Protein AF-A0A0N4TBX5-F1 (afdb_monomer)

Secondary structure (DSSP, 8-state):
------TT--HIIIIIHHHHHHHHHH-S-HHHHHHHHHHHHTS-GGG--SHHHHHHHHHHHHHHHHHHHTTSTTS-TTS---PSSPTTT-GGGB-TTS-B-HHHHHHHHHHHHH--S-------

Organism: Brugia pahangi (NCBI:txid6280)

Foldseek 3Di:
DPDDDPPQAFLLVPPVVVVLVCLCPPNPPNVVNVVSVVLVVVDDSVPRGDPLSNLVSVLVSLQVVLVVCAPPPPADPVDGRDRPPDCVLPVPQADPVRDGDSVSVSVSSCVPVVCPPDPPPPPD

InterPro domains:
  IPR017905 ERV/ALR sulfhydryl oxidase domain [PF04777] (12-84)
  IPR017905 ERV/ALR sulfhydryl oxidase domain [PS51324] (1-84)
  IPR036774 ERV/ALR sulfhydryl oxidase domain superfamily [G3DSA:1.20.120.310] (3-120)
  IPR036774 ERV/ALR sulfhydryl oxidase domain superfamily [SSF69000] (6-85)
  IPR039798 Sulfhydryl oxidase [PTHR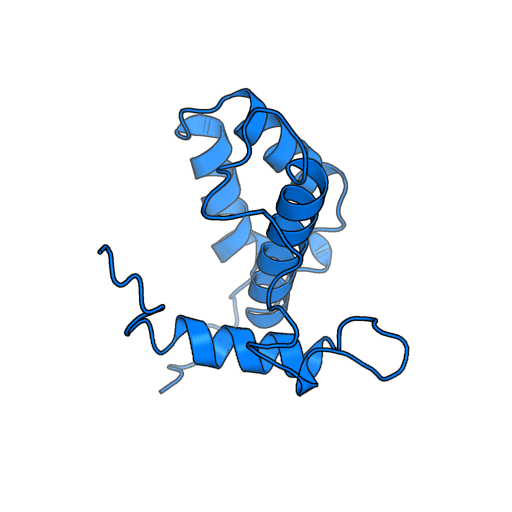22897] (14-115)

pLDDT: mean 87.5, std 15.14, range [34.09, 98.12]

Structure (mmCIF, N/CA/C/O backbone):
data_AF-A0A0N4TBX5-F1
#
_entry.id   AF-A0A0N4TBX5-F1
#
loop_
_atom_site.group_PDB
_atom_site.id
_atom_site.type_symbol
_atom_site.label_atom_id
_atom_site.label_alt_id
_atom_site.label_comp_id
_atom_site.label_asym_id
_atom_site.label_entity_id
_atom_site.label_seq_id
_atom_site.pdbx_PDB_ins_code
_atom_site.Cartn_x
_atom_site.Cartn_y
_atom_site.Cartn_z
_atom_site.occupancy
_atom_site.B_iso_or_equiv
_atom_site.auth_seq_id
_atom_site.auth_comp_id
_atom_site.auth_asym_id
_atom_site.auth_atom_id
_atom_site.pdbx_PDB_model_num
ATOM 1 N N . MET A 1 1 ? 6.767 -10.969 17.748 1.00 34.09 1 MET A N 1
ATOM 2 C CA . MET A 1 1 ? 8.191 -10.594 17.881 1.00 34.09 1 MET A CA 1
ATOM 3 C C . MET A 1 1 ? 8.546 -9.626 16.763 1.00 34.09 1 MET A C 1
ATOM 5 O O . MET A 1 1 ? 8.811 -10.074 15.656 1.00 34.09 1 MET A O 1
ATOM 9 N N . LEU A 1 2 ? 8.524 -8.320 17.019 1.00 46.38 2 LEU A N 1
ATOM 10 C CA . LEU A 1 2 ? 9.160 -7.361 16.118 1.00 46.38 2 LEU A CA 1
ATOM 11 C C . LEU A 1 2 ? 10.630 -7.303 16.533 1.00 46.38 2 LEU A C 1
ATOM 13 O O . LEU A 1 2 ? 10.957 -6.797 17.605 1.00 46.38 2 LEU A O 1
ATOM 17 N N . LYS A 1 3 ? 11.505 -7.927 15.738 1.00 51.91 3 LYS A N 1
ATOM 18 C CA . LYS A 1 3 ? 12.951 -7.712 15.868 1.00 51.91 3 LYS A CA 1
ATOM 19 C C . LYS A 1 3 ? 13.220 -6.215 15.680 1.00 51.91 3 LYS A C 1
ATOM 21 O O . LYS A 1 3 ? 12.480 -5.561 14.951 1.00 51.91 3 LYS A O 1
ATOM 26 N N . SER A 1 4 ? 14.239 -5.703 16.370 1.00 57.97 4 SER A N 1
ATOM 27 C CA . SER A 1 4 ? 14.670 -4.298 16.360 1.00 57.97 4 SER A CA 1
ATOM 28 C C . SER A 1 4 ? 14.446 -3.633 14.999 1.00 57.97 4 SER A C 1
ATOM 30 O O . SER A 1 4 ? 15.043 -4.057 14.007 1.00 57.97 4 SER A O 1
ATOM 32 N N . VAL A 1 5 ? 13.582 -2.616 14.957 1.00 66.81 5 VAL A N 1
ATOM 33 C CA . VAL A 1 5 ? 13.372 -1.798 13.758 1.00 66.81 5 VAL A CA 1
ATOM 34 C C . VAL A 1 5 ? 14.732 -1.230 13.362 1.00 66.81 5 VAL A C 1
ATOM 36 O O . VAL A 1 5 ? 15.389 -0.588 14.181 1.00 66.81 5 VAL A O 1
ATOM 39 N N . ASN A 1 6 ? 15.186 -1.530 12.144 1.00 78.62 6 ASN A N 1
ATOM 40 C CA . ASN A 1 6 ? 16.400 -0.933 11.602 1.00 78.62 6 ASN A CA 1
ATOM 41 C C . ASN A 1 6 ? 16.216 0.596 11.640 1.00 78.62 6 ASN A C 1
ATOM 43 O O . ASN A 1 6 ? 15.295 1.086 10.985 1.00 78.62 6 ASN A O 1
ATOM 47 N N . PRO A 1 7 ? 17.043 1.352 12.386 1.00 79.75 7 PRO A N 1
ATOM 48 C CA . PRO A 1 7 ? 16.861 2.796 12.537 1.00 79.75 7 PRO A CA 1
ATOM 49 C C . PRO A 1 7 ? 17.036 3.559 11.219 1.00 79.75 7 PRO A C 1
ATOM 51 O O . PRO A 1 7 ? 16.601 4.700 11.117 1.00 79.75 7 PRO A O 1
ATOM 54 N N . ASN A 1 8 ? 17.639 2.924 10.211 1.00 87.75 8 ASN A N 1
ATOM 55 C CA . ASN A 1 8 ? 17.832 3.487 8.879 1.00 87.75 8 ASN A CA 1
ATOM 56 C C . ASN A 1 8 ? 16.751 3.054 7.879 1.00 87.75 8 ASN A C 1
ATOM 58 O O . ASN A 1 8 ? 16.881 3.364 6.700 1.00 87.75 8 ASN A O 1
ATOM 62 N N . PHE A 1 9 ? 15.726 2.314 8.316 1.00 92.56 9 PHE A N 1
ATOM 63 C CA . PHE A 1 9 ? 14.652 1.888 7.426 1.00 92.56 9 PHE A CA 1
ATOM 64 C C . PHE A 1 9 ? 13.867 3.094 6.903 1.00 92.56 9 PHE A C 1
ATOM 66 O O . PHE A 1 9 ? 13.425 3.945 7.677 1.00 92.56 9 PHE A O 1
ATOM 73 N N . ASN A 1 10 ? 13.640 3.117 5.596 1.00 95.56 10 ASN A N 1
ATOM 74 C CA . ASN A 1 10 ? 12.792 4.082 4.922 1.00 95.56 10 ASN A CA 1
ATOM 75 C C . ASN A 1 10 ? 11.818 3.338 4.004 1.00 95.56 10 ASN A C 1
ATOM 77 O O . ASN A 1 10 ? 12.232 2.741 3.017 1.00 95.56 10 ASN A O 1
ATOM 81 N N . ALA A 1 11 ? 10.520 3.385 4.299 1.00 96.25 11 ALA A N 1
ATOM 82 C CA . ALA A 1 11 ? 9.520 2.629 3.551 1.00 96.25 11 ALA A CA 1
ATOM 83 C C . ALA A 1 11 ? 9.482 2.969 2.057 1.00 96.25 11 ALA A C 1
ATOM 85 O O . ALA A 1 11 ? 9.252 2.076 1.247 1.00 96.25 11 ALA A O 1
ATOM 86 N N . ASN A 1 12 ? 9.728 4.217 1.663 1.00 96.56 12 ASN A N 1
ATOM 87 C CA . ASN A 1 12 ? 9.797 4.559 0.250 1.00 96.56 12 ASN A CA 1
ATOM 88 C C . ASN A 1 12 ? 10.935 3.796 -0.451 1.00 96.56 12 ASN A C 1
ATOM 90 O O . ASN A 1 12 ? 10.697 3.136 -1.456 1.00 96.56 12 ASN A O 1
ATOM 94 N N . ASN A 1 13 ? 12.143 3.817 0.114 1.00 95.94 13 ASN A N 1
ATOM 95 C CA . ASN A 1 13 ? 13.329 3.231 -0.522 1.00 95.94 13 ASN A CA 1
ATOM 96 C C . ASN A 1 13 ? 13.450 1.713 -0.324 1.00 95.94 13 ASN A C 1
ATOM 98 O O . ASN A 1 13 ? 13.892 1.009 -1.224 1.00 95.94 13 ASN A O 1
ATOM 102 N N . ASP A 1 14 ? 13.081 1.213 0.853 1.00 95.88 14 ASP A N 1
ATOM 103 C CA . ASP A 1 14 ? 13.334 -0.171 1.268 1.00 95.88 14 ASP A CA 1
ATOM 104 C C . ASP A 1 14 ? 12.123 -1.088 1.050 1.00 95.88 14 ASP A C 1
ATOM 106 O O . ASP A 1 14 ? 12.251 -2.310 1.134 1.00 95.88 14 ASP A O 1
ATOM 110 N N . LEU A 1 15 ? 10.942 -0.518 0.785 1.00 95.00 15 LEU A N 1
ATOM 111 C CA . LEU A 1 15 ? 9.713 -1.267 0.526 1.00 95.00 15 LEU A CA 1
ATOM 112 C C . LEU A 1 15 ? 9.083 -0.870 -0.812 1.00 95.00 15 LEU A C 1
ATOM 114 O O . LEU A 1 15 ? 8.997 -1.708 -1.704 1.00 95.00 15 LEU A O 1
ATOM 118 N N . ILE A 1 16 ? 8.643 0.379 -0.974 1.00 96.88 16 ILE A N 1
ATOM 119 C CA . ILE A 1 16 ? 7.838 0.774 -2.138 1.00 96.88 16 ILE A CA 1
ATOM 120 C C . ILE A 1 16 ? 8.647 0.738 -3.435 1.00 96.88 16 ILE A C 1
ATOM 122 O O . ILE A 1 16 ? 8.183 0.154 -4.412 1.00 96.88 16 ILE A O 1
ATOM 126 N N . GLU A 1 17 ? 9.849 1.311 -3.453 1.00 96.94 17 GLU A N 1
ATOM 127 C CA . GLU A 1 17 ? 10.674 1.390 -4.659 1.00 96.94 17 GLU A CA 1
ATOM 128 C C . GLU A 1 17 ? 11.087 0.005 -5.202 1.00 96.94 17 GLU A C 1
ATOM 130 O O . GLU A 1 17 ? 10.947 -0.222 -6.404 1.00 96.94 17 GLU A O 1
ATOM 135 N N . PRO A 1 18 ? 11.480 -0.984 -4.374 1.00 97.69 18 PRO A N 1
ATOM 136 C CA . PRO A 1 18 ? 11.682 -2.355 -4.838 1.00 97.69 18 PRO A CA 1
ATOM 137 C C . PRO A 1 18 ? 10.444 -2.966 -5.510 1.00 97.69 18 PRO A C 1
ATOM 139 O O . PRO A 1 18 ? 10.563 -3.577 -6.575 1.00 97.69 18 PRO A O 1
ATOM 142 N N . PHE A 1 19 ? 9.250 -2.782 -4.931 1.00 96.69 19 PHE A N 1
ATOM 143 C CA . PHE A 1 19 ? 7.999 -3.241 -5.549 1.00 96.69 19 PHE A CA 1
ATOM 144 C C . PHE A 1 19 ? 7.702 -2.495 -6.850 1.00 96.69 19 PHE A C 1
ATOM 146 O O . PHE A 1 19 ? 7.305 -3.118 -7.832 1.00 96.69 19 PHE A O 1
ATOM 153 N N . HIS A 1 20 ? 7.929 -1.184 -6.881 1.00 97.25 20 HIS A N 1
ATOM 154 C CA . HIS A 1 20 ? 7.772 -0.360 -8.071 1.00 97.25 20 HIS A CA 1
ATOM 155 C C . HIS A 1 20 ? 8.669 -0.844 -9.214 1.00 97.25 20 HIS A C 1
ATOM 157 O O . HIS A 1 20 ? 8.157 -1.112 -10.299 1.00 97.25 20 HIS A O 1
ATOM 163 N N . GLN A 1 21 ? 9.966 -1.043 -8.969 1.00 98.00 21 GLN A N 1
ATOM 164 C CA . GLN A 1 21 ? 10.910 -1.529 -9.978 1.00 98.00 21 GLN A CA 1
ATOM 165 C C . GLN A 1 21 ? 10.575 -2.947 -10.443 1.00 98.00 21 GLN A C 1
ATOM 167 O O . GLN A 1 21 ? 10.638 -3.242 -11.638 1.00 98.00 21 GLN A O 1
ATOM 172 N N . PHE A 1 22 ? 10.155 -3.821 -9.521 1.00 98.12 22 PHE A N 1
ATOM 173 C CA . PHE A 1 22 ? 9.692 -5.154 -9.889 1.00 98.12 22 PHE A CA 1
ATOM 174 C C . PHE A 1 22 ? 8.473 -5.090 -10.819 1.00 98.12 22 PHE A C 1
ATOM 176 O O . PHE A 1 22 ? 8.458 -5.725 -11.873 1.00 98.12 22 PHE A O 1
ATOM 183 N N . ILE A 1 23 ? 7.465 -4.293 -10.452 1.00 97.38 23 ILE A N 1
ATOM 184 C CA . ILE A 1 23 ? 6.239 -4.132 -11.237 1.00 97.38 23 ILE A CA 1
ATOM 185 C C . ILE A 1 23 ? 6.549 -3.517 -12.605 1.00 97.38 23 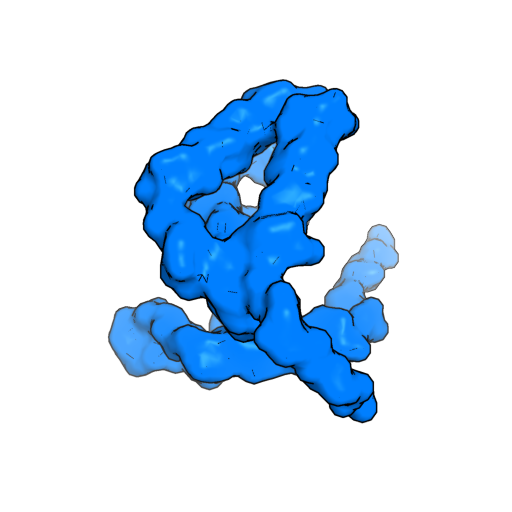ILE A C 1
ATOM 187 O O . ILE A 1 23 ? 6.057 -4.000 -13.619 1.00 97.38 23 ILE A O 1
ATOM 191 N N . TRP A 1 24 ? 7.390 -2.489 -12.645 1.00 97.06 24 TRP A N 1
ATOM 192 C CA . TRP A 1 24 ? 7.734 -1.773 -13.867 1.00 97.06 24 TRP A CA 1
ATOM 193 C C . TRP A 1 24 ? 8.479 -2.645 -14.885 1.00 97.06 24 TRP A C 1
ATOM 195 O O . TRP A 1 24 ? 8.197 -2.577 -16.080 1.00 97.06 24 TRP A O 1
ATOM 205 N N . HIS A 1 25 ? 9.410 -3.481 -14.420 1.00 96.88 25 HIS A N 1
ATOM 206 C CA . HIS A 1 25 ? 10.296 -4.235 -15.307 1.00 96.88 25 HIS A CA 1
ATOM 207 C C . HIS A 1 25 ? 9.874 -5.685 -15.558 1.00 96.88 25 HIS A C 1
ATOM 209 O O . HIS A 1 25 ? 10.241 -6.239 -16.594 1.00 96.88 25 HIS A O 1
ATOM 215 N N . PHE A 1 26 ? 9.132 -6.313 -14.640 1.00 97.38 26 PHE A N 1
ATOM 216 C CA . PHE A 1 26 ? 8.882 -7.759 -14.684 1.00 97.38 26 PHE A CA 1
ATOM 217 C C . PHE A 1 26 ? 7.402 -8.151 -14.656 1.00 97.38 26 PHE A C 1
ATOM 219 O O . PHE A 1 26 ? 7.080 -9.304 -14.948 1.00 97.38 26 PHE A O 1
ATOM 226 N N . PHE A 1 27 ? 6.481 -7.243 -14.321 1.00 95.31 27 PHE A N 1
ATOM 227 C CA . PHE A 1 27 ? 5.062 -7.588 -14.278 1.00 95.31 27 PHE A CA 1
ATOM 228 C C . PHE A 1 27 ? 4.461 -7.654 -15.686 1.00 95.31 27 PHE A C 1
ATOM 230 O O . PHE A 1 27 ? 4.539 -6.705 -16.461 1.00 95.31 27 PHE A O 1
ATOM 237 N N . GLY A 1 28 ? 3.824 -8.782 -16.018 1.00 94.81 28 GLY A N 1
ATOM 238 C CA . GLY A 1 28 ? 3.367 -9.065 -17.385 1.00 94.81 28 GLY A CA 1
ATOM 239 C C . GLY A 1 28 ? 2.256 -8.147 -17.913 1.00 94.81 28 GLY A C 1
ATOM 240 O O . GLY A 1 28 ? 2.072 -8.055 -19.123 1.00 94.81 28 GLY A O 1
ATOM 241 N N . CYS A 1 29 ? 1.519 -7.455 -17.038 1.00 94.88 29 CYS A N 1
ATOM 242 C CA . CYS A 1 29 ? 0.517 -6.473 -17.449 1.00 94.88 29 CYS A CA 1
ATOM 243 C C . CYS A 1 29 ? 1.150 -5.079 -17.579 1.00 94.88 29 CYS A C 1
ATOM 245 O O . CYS A 1 29 ? 1.228 -4.336 -16.598 1.00 94.88 29 CYS A O 1
ATOM 247 N N . THR A 1 30 ? 1.555 -4.705 -18.795 1.00 94.94 30 THR A N 1
ATOM 248 C CA . THR A 1 30 ? 2.190 -3.403 -19.070 1.00 94.94 30 THR A CA 1
ATOM 249 C C . THR A 1 30 ? 1.298 -2.220 -18.688 1.00 9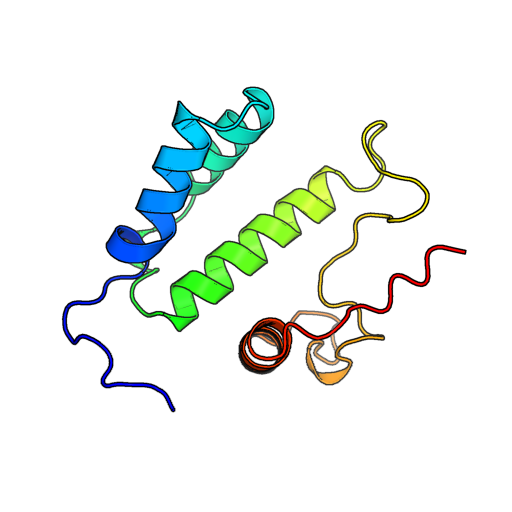4.94 30 THR A C 1
ATOM 251 O O . THR A 1 30 ? 1.771 -1.295 -18.038 1.00 94.94 30 THR A O 1
ATOM 254 N N . GLU A 1 31 ? 0.000 -2.264 -19.006 1.00 93.19 31 GLU A N 1
ATOM 255 C CA . GLU A 1 31 ? -0.950 -1.203 -18.628 1.00 93.19 31 GLU A CA 1
ATOM 256 C C . GLU A 1 31 ? -1.041 -1.038 -17.101 1.00 93.19 31 GLU A C 1
ATOM 258 O O . GLU A 1 31 ? -1.004 0.076 -16.578 1.00 93.19 31 GLU A O 1
ATOM 263 N N . CYS A 1 32 ? -1.101 -2.152 -16.367 1.00 93.19 32 CYS A N 1
ATOM 264 C CA . CYS A 1 32 ? -1.131 -2.146 -14.908 1.00 93.19 32 CYS A CA 1
ATOM 265 C C . CYS A 1 32 ? 0.149 -1.526 -14.330 1.00 93.19 32 CYS A C 1
ATOM 267 O O . CYS A 1 32 ? 0.081 -0.730 -13.392 1.00 93.19 32 CYS A O 1
ATOM 269 N N . ALA A 1 33 ? 1.307 -1.868 -14.904 1.00 96.31 33 ALA A N 1
ATOM 270 C CA . ALA A 1 33 ? 2.594 -1.315 -14.502 1.00 96.31 33 ALA A CA 1
ATOM 271 C C . ALA A 1 33 ? 2.673 0.199 -14.762 1.00 96.31 33 ALA A C 1
ATOM 273 O O . ALA A 1 33 ? 3.119 0.942 -13.887 1.00 96.31 33 ALA A O 1
ATOM 274 N N . THR A 1 34 ? 2.166 0.677 -15.905 1.00 96.00 34 THR A N 1
ATOM 275 C CA . THR A 1 34 ? 2.059 2.114 -16.205 1.00 96.00 34 THR A CA 1
ATOM 276 C C . THR A 1 34 ? 1.188 2.843 -15.190 1.00 96.00 34 THR A C 1
ATOM 278 O O . THR A 1 34 ? 1.624 3.843 -14.621 1.00 96.00 34 THR A O 1
ATOM 281 N N . HIS A 1 35 ? -0.006 2.329 -14.887 1.00 93.81 35 HIS A N 1
ATOM 282 C CA . HIS A 1 35 ? -0.875 2.951 -13.887 1.00 93.81 35 HIS A CA 1
ATOM 283 C C . HIS A 1 35 ? -0.248 2.972 -12.485 1.00 93.81 35 HIS A C 1
ATOM 285 O O . HIS A 1 35 ? -0.396 3.960 -11.762 1.00 93.81 35 HIS A O 1
ATOM 291 N N . PHE A 1 36 ? 0.474 1.916 -12.095 1.00 94.88 36 PHE A N 1
ATOM 292 C CA . PHE A 1 36 ? 1.187 1.886 -10.817 1.00 94.88 36 PHE A CA 1
ATOM 293 C C . PHE A 1 36 ? 2.305 2.938 -10.768 1.00 94.88 36 PHE A C 1
ATOM 295 O O . PHE A 1 36 ? 2.388 3.698 -9.801 1.00 94.88 36 PHE A O 1
ATOM 302 N N . HIS A 1 37 ? 3.107 3.041 -11.832 1.00 96.12 37 HIS A N 1
ATOM 303 C CA . HIS A 1 37 ? 4.154 4.055 -11.972 1.00 96.12 37 HIS A CA 1
ATOM 304 C C . HIS A 1 37 ? 3.589 5.481 -11.883 1.00 96.12 37 HIS A C 1
ATOM 306 O O . HIS A 1 37 ? 4.082 6.305 -11.114 1.00 96.12 37 HIS A O 1
ATOM 312 N N . GLU A 1 38 ? 2.492 5.775 -12.584 1.00 94.69 38 GLU A N 1
ATOM 313 C CA . GLU A 1 38 ? 1.812 7.070 -12.459 1.00 94.69 38 GLU A CA 1
ATOM 314 C C . GLU A 1 38 ? 1.333 7.350 -11.027 1.00 94.69 38 GLU A C 1
ATOM 316 O O . GLU A 1 38 ? 1.363 8.494 -10.569 1.00 94.69 38 GLU A O 1
ATOM 321 N N . GLY A 1 39 ? 0.890 6.313 -10.311 1.00 91.88 39 GLY A N 1
ATOM 322 C CA . GLY A 1 39 ? 0.508 6.400 -8.903 1.00 91.88 39 GLY A CA 1
ATOM 323 C C . GLY A 1 39 ? 1.661 6.844 -8.001 1.00 91.88 39 GLY A C 1
ATOM 324 O O . GLY A 1 39 ? 1.445 7.678 -7.119 1.00 91.88 39 GLY A O 1
ATOM 325 N N . ILE A 1 40 ? 2.875 6.343 -8.254 1.00 94.12 40 ILE A N 1
ATOM 326 C CA . ILE A 1 40 ? 4.108 6.773 -7.576 1.00 94.12 40 ILE A CA 1
ATOM 327 C C . ILE A 1 40 ? 4.389 8.249 -7.879 1.00 94.12 40 ILE A C 1
ATOM 329 O O . ILE A 1 40 ? 4.564 9.041 -6.956 1.00 94.12 40 ILE A O 1
ATOM 333 N N . LEU A 1 41 ? 4.357 8.646 -9.157 1.00 94.00 41 LEU A N 1
ATOM 334 C CA . LEU A 1 41 ? 4.686 10.015 -9.582 1.00 94.00 41 LEU A CA 1
ATOM 335 C C . LEU A 1 41 ? 3.713 11.082 -9.058 1.00 94.00 41 LEU A C 1
ATOM 337 O O . LEU A 1 41 ? 4.105 12.225 -8.834 1.00 94.00 41 LEU A O 1
ATOM 341 N N . ARG A 1 42 ? 2.433 10.736 -8.883 1.00 91.81 42 ARG A N 1
ATOM 342 C CA . ARG A 1 42 ? 1.389 11.679 -8.440 1.00 91.81 42 ARG A CA 1
ATOM 343 C C . ARG A 1 42 ? 1.334 11.872 -6.923 1.00 91.81 42 ARG A C 1
ATOM 345 O O . ARG A 1 42 ? 0.603 12.745 -6.455 1.00 91.81 42 ARG A O 1
ATOM 352 N N . ARG A 1 43 ? 2.038 11.050 -6.141 1.00 88.56 43 ARG A N 1
ATOM 353 C CA . ARG A 1 43 ? 1.963 11.051 -4.675 1.00 88.56 43 ARG A CA 1
ATOM 354 C C . ARG A 1 43 ? 3.227 11.617 -4.054 1.00 88.56 43 ARG A C 1
ATOM 356 O O . ARG A 1 43 ? 4.326 11.486 -4.580 1.00 88.56 43 ARG A O 1
ATOM 363 N N . ASN A 1 44 ? 3.069 12.214 -2.876 1.00 90.69 44 ASN A N 1
ATOM 364 C CA . ASN A 1 44 ? 4.211 12.656 -2.096 1.00 90.69 44 ASN A CA 1
ATOM 365 C C . ASN A 1 44 ? 4.893 11.460 -1.414 1.00 90.69 44 ASN A C 1
ATOM 367 O O . ASN A 1 44 ? 4.595 11.132 -0.266 1.00 90.69 44 ASN A O 1
ATOM 371 N N . MET A 1 45 ? 5.830 10.832 -2.118 1.00 94.25 45 MET A N 1
ATOM 372 C CA . MET A 1 45 ? 6.582 9.688 -1.600 1.00 94.25 45 MET A CA 1
ATOM 373 C C . MET A 1 45 ? 7.546 10.055 -0.462 1.00 94.25 45 MET A C 1
ATOM 375 O O . MET A 1 45 ? 7.938 9.181 0.306 1.00 94.25 45 MET A O 1
ATOM 379 N N . SER A 1 46 ? 7.867 11.343 -0.276 1.00 92.69 46 SER A N 1
ATOM 380 C CA . SER A 1 46 ? 8.704 11.789 0.850 1.00 92.69 46 SER A CA 1
ATOM 381 C C . SER A 1 46 ? 8.032 11.609 2.216 1.00 92.69 46 SER A C 1
ATOM 383 O O . SER A 1 46 ? 8.721 11.567 3.228 1.00 92.69 46 SER A O 1
ATOM 385 N N . ALA A 1 47 ? 6.702 11.464 2.247 1.00 92.94 47 ALA A N 1
ATOM 386 C CA . ALA A 1 47 ? 5.939 11.188 3.462 1.00 92.94 47 ALA A CA 1
ATOM 387 C C . ALA A 1 47 ? 5.869 9.689 3.817 1.00 92.94 47 ALA A C 1
ATOM 389 O O . ALA A 1 47 ? 5.328 9.341 4.860 1.00 92.94 47 ALA A O 1
ATOM 390 N N . VAL A 1 48 ? 6.390 8.795 2.968 1.00 96.06 48 VAL A N 1
ATOM 391 C CA . VAL A 1 48 ? 6.335 7.340 3.174 1.00 96.06 48 VAL A CA 1
ATOM 392 C C . VAL A 1 48 ? 7.643 6.875 3.809 1.00 96.06 48 VAL A C 1
ATOM 394 O O . VAL A 1 48 ? 8.552 6.410 3.127 1.00 96.06 48 VAL A O 1
ATOM 397 N N . ILE A 1 49 ? 7.778 7.060 5.123 1.00 95.62 49 ILE A N 1
ATOM 398 C CA . ILE A 1 49 ? 9.061 6.872 5.820 1.00 95.62 49 ILE A CA 1
ATOM 399 C C . ILE A 1 49 ? 9.023 5.636 6.714 1.00 95.62 49 ILE A C 1
ATOM 401 O O . ILE A 1 49 ? 9.938 4.817 6.685 1.00 95.62 49 ILE A O 1
ATOM 405 N N . THR A 1 50 ? 7.971 5.476 7.506 1.00 95.19 50 THR A N 1
ATOM 406 C CA . THR A 1 50 ? 7.867 4.399 8.491 1.00 95.19 50 THR A CA 1
ATOM 407 C C . THR A 1 50 ? 7.265 3.130 7.879 1.00 95.19 50 THR A C 1
ATOM 409 O O . THR A 1 50 ? 6.559 3.201 6.870 1.00 95.19 50 THR A O 1
ATOM 412 N N . PRO A 1 51 ? 7.462 1.947 8.497 1.00 94.19 51 PRO A N 1
ATOM 413 C CA . PRO A 1 51 ? 6.793 0.724 8.052 1.00 94.19 51 PRO A CA 1
ATOM 414 C C . PRO A 1 51 ? 5.267 0.872 7.950 1.00 94.19 51 PRO A C 1
ATOM 416 O O . PRO A 1 51 ? 4.662 0.357 7.012 1.00 94.19 51 PRO A O 1
ATOM 419 N N . ALA A 1 52 ? 4.654 1.609 8.883 1.00 95.44 52 ALA A N 1
ATOM 420 C CA . ALA A 1 52 ? 3.222 1.885 8.879 1.00 95.44 52 ALA A CA 1
ATOM 421 C C . ALA A 1 52 ? 2.801 2.714 7.657 1.00 95.44 52 ALA A C 1
ATOM 423 O O . ALA A 1 52 ? 1.815 2.370 7.006 1.00 95.44 52 ALA A O 1
ATOM 424 N N . ASP A 1 53 ? 3.579 3.739 7.292 1.00 96.00 53 ASP A N 1
ATOM 425 C CA . ASP A 1 53 ? 3.303 4.546 6.098 1.00 96.00 53 ASP A CA 1
ATOM 426 C C . ASP A 1 53 ? 3.336 3.685 4.834 1.00 96.00 53 ASP A C 1
ATOM 428 O O . ASP A 1 53 ? 2.466 3.807 3.975 1.00 96.00 53 ASP A O 1
ATOM 432 N N . GLY A 1 54 ? 4.308 2.773 4.737 1.00 95.75 54 GLY A N 1
ATOM 433 C CA . GLY A 1 54 ? 4.419 1.833 3.621 1.00 95.75 54 GLY A CA 1
ATOM 434 C C . GLY A 1 54 ? 3.207 0.905 3.503 1.00 95.75 54 GLY A C 1
ATOM 435 O O . GLY A 1 54 ? 2.635 0.763 2.419 1.00 95.75 54 GLY A O 1
ATOM 436 N N . VAL A 1 55 ? 2.770 0.320 4.624 1.00 96.12 55 VAL A N 1
ATOM 437 C CA . VAL A 1 55 ? 1.561 -0.522 4.684 1.00 96.12 55 VAL A CA 1
ATOM 438 C C . VAL A 1 55 ? 0.330 0.268 4.236 1.00 96.12 55 VAL A C 1
ATOM 440 O O . VAL A 1 55 ? -0.421 -0.192 3.372 1.00 96.12 55 VAL A O 1
ATOM 443 N N . MET A 1 56 ? 0.143 1.476 4.770 1.00 97.25 56 MET A N 1
ATOM 444 C CA . MET A 1 56 ? -1.003 2.324 4.435 1.00 97.25 56 MET A CA 1
ATOM 445 C C . MET A 1 56 ? -0.969 2.809 2.984 1.00 97.25 56 MET A C 1
ATOM 447 O O . MET A 1 56 ? -2.016 2.874 2.337 1.00 97.25 56 MET A O 1
ATOM 451 N N . TRP A 1 57 ? 0.211 3.107 2.436 1.00 96.31 57 TRP A N 1
ATOM 452 C CA . TRP A 1 57 ? 0.362 3.517 1.041 1.00 96.31 57 TRP A CA 1
ATOM 453 C C . TRP A 1 57 ? -0.046 2.400 0.079 1.00 96.31 57 TRP A C 1
ATOM 455 O O . TRP A 1 57 ? -0.809 2.643 -0.860 1.00 96.31 57 TRP A O 1
ATOM 465 N N . LEU A 1 58 ? 0.410 1.168 0.332 1.00 96.12 58 LEU A N 1
ATOM 466 C CA . LEU A 1 58 ? 0.049 0.003 -0.482 1.00 96.12 58 LEU A CA 1
ATOM 467 C C . LEU A 1 58 ? -1.449 -0.287 -0.391 1.00 96.12 58 LEU A C 1
ATOM 469 O O . LEU A 1 58 ? -2.106 -0.460 -1.418 1.00 96.12 58 LEU A O 1
ATOM 473 N N . TRP A 1 59 ? -2.007 -0.260 0.820 1.00 97.19 59 TRP A N 1
ATOM 474 C CA . TRP A 1 59 ? -3.441 -0.437 1.046 1.00 97.19 59 TRP A CA 1
ATOM 475 C C . TRP A 1 59 ? -4.284 0.604 0.298 1.00 97.19 59 TRP A C 1
ATOM 477 O O . TRP A 1 59 ? -5.230 0.248 -0.410 1.00 97.19 59 TRP A O 1
ATOM 487 N N . MET A 1 60 ? -3.928 1.887 0.395 1.00 95.62 60 MET A N 1
ATOM 488 C CA . MET A 1 60 ? -4.649 2.958 -0.294 1.00 95.62 60 MET A CA 1
ATOM 489 C C . MET A 1 60 ? -4.540 2.815 -1.816 1.00 95.62 60 MET A C 1
ATOM 491 O O . MET A 1 60 ? -5.535 2.965 -2.526 1.00 95.62 60 MET A O 1
ATOM 495 N N . THR A 1 61 ? -3.348 2.493 -2.322 1.00 94.94 61 THR A N 1
ATOM 496 C CA . THR A 1 61 ? -3.105 2.285 -3.755 1.00 94.94 61 THR A CA 1
ATOM 497 C C . THR A 1 61 ? -3.931 1.116 -4.291 1.00 94.94 61 THR A C 1
ATOM 499 O O . THR A 1 61 ? -4.624 1.269 -5.297 1.00 94.94 61 THR A O 1
ATOM 502 N N . HIS A 1 62 ? -3.964 -0.015 -3.582 1.00 94.19 62 HIS A N 1
ATOM 503 C CA . HIS A 1 62 ? -4.826 -1.147 -3.930 1.00 94.19 62 HIS A CA 1
ATOM 504 C C . HIS A 1 62 ? -6.312 -0.780 -3.915 1.00 94.19 62 HIS A C 1
ATOM 506 O O . HIS A 1 62 ? -7.049 -1.179 -4.813 1.00 94.19 62 HIS A O 1
ATOM 512 N N . ASN A 1 63 ? -6.769 0.022 -2.954 1.00 95.56 63 ASN A N 1
ATOM 513 C CA . ASN A 1 63 ? -8.168 0.443 -2.903 1.00 95.56 63 ASN A CA 1
ATOM 514 C C . ASN A 1 63 ? -8.572 1.393 -4.035 1.00 95.56 63 ASN A C 1
ATOM 516 O O . ASN A 1 63 ? -9.713 1.345 -4.503 1.00 95.56 63 ASN A O 1
ATOM 520 N N . ILE A 1 64 ? -7.646 2.212 -4.529 1.00 92.81 64 ILE A N 1
ATOM 521 C CA . ILE A 1 64 ? -7.869 3.021 -5.733 1.00 92.81 64 ILE A CA 1
ATOM 522 C C . ILE A 1 64 ? -8.021 2.128 -6.955 1.00 92.81 64 ILE A C 1
ATOM 524 O O . ILE A 1 64 ? -8.948 2.326 -7.740 1.00 92.81 64 ILE A O 1
ATOM 528 N N . VAL A 1 65 ? -7.163 1.115 -7.083 1.00 91.50 65 VAL A N 1
ATOM 529 C CA . VAL A 1 65 ? -7.268 0.119 -8.152 1.00 91.50 65 VAL A CA 1
ATOM 530 C C . VAL A 1 65 ? -8.589 -0.647 -8.048 1.00 91.50 65 VAL A C 1
ATOM 532 O O . VAL A 1 65 ? -9.290 -0.766 -9.049 1.00 91.50 65 VAL A O 1
ATOM 535 N N . ASN A 1 66 ? -8.998 -1.078 -6.849 1.00 91.88 66 ASN A N 1
ATOM 536 C CA . ASN A 1 66 ? -10.291 -1.736 -6.641 1.00 91.88 66 ASN A CA 1
ATOM 537 C C . ASN A 1 66 ? -11.451 -0.854 -7.109 1.00 91.88 66 ASN A C 1
ATOM 539 O O . ASN A 1 66 ? -12.321 -1.333 -7.826 1.00 91.88 66 ASN A O 1
ATOM 543 N N . LYS A 1 67 ? -11.448 0.441 -6.765 1.00 90.62 67 LYS A N 1
ATOM 544 C CA . LYS A 1 67 ? -12.475 1.387 -7.229 1.00 90.62 67 LYS A CA 1
ATOM 545 C C . LYS A 1 67 ? -12.456 1.570 -8.747 1.00 90.62 67 LYS A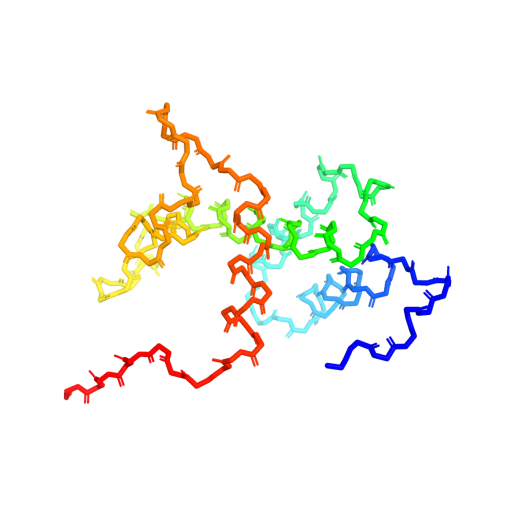 C 1
ATOM 547 O O . LYS A 1 67 ? -13.512 1.713 -9.348 1.00 90.62 67 LYS A O 1
ATOM 552 N N . TYR A 1 68 ? -11.272 1.604 -9.355 1.00 87.75 68 TYR A N 1
ATOM 553 C CA . TYR A 1 68 ? -11.119 1.784 -10.797 1.00 87.75 68 TYR A CA 1
ATOM 554 C C . TYR A 1 68 ? -11.580 0.561 -11.599 1.00 87.75 68 TYR A C 1
ATOM 556 O O . TYR A 1 68 ? -12.127 0.719 -12.688 1.00 87.75 68 TYR A O 1
ATOM 564 N N . ILE A 1 69 ? -11.330 -0.645 -11.084 1.00 85.94 69 ILE A N 1
ATOM 565 C CA . ILE A 1 69 ? -11.673 -1.907 -11.754 1.00 85.94 69 ILE A CA 1
ATOM 566 C C . ILE A 1 69 ? -13.106 -2.349 -11.437 1.00 85.94 69 ILE A C 1
ATOM 568 O O . ILE A 1 69 ? -13.687 -3.079 -12.237 1.00 85.94 69 ILE A O 1
ATOM 572 N N . ALA A 1 70 ? -13.695 -1.889 -10.329 1.00 84.75 70 ALA A N 1
ATOM 573 C CA . ALA A 1 70 ? -15.096 -2.147 -10.018 1.00 84.75 70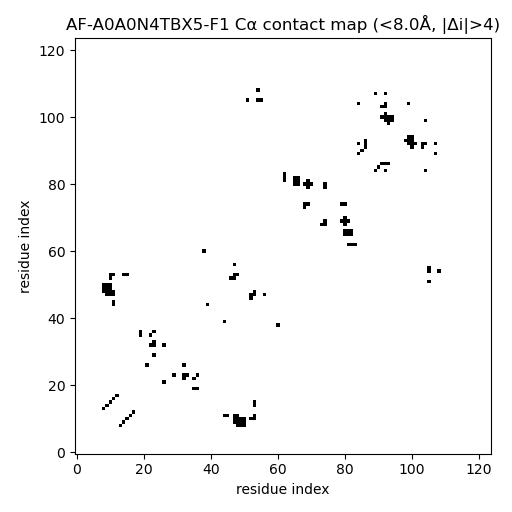 ALA A CA 1
ATOM 574 C C . ALA A 1 70 ? -15.984 -1.801 -11.224 1.00 84.75 70 ALA A C 1
ATOM 576 O O . ALA A 1 70 ? -15.907 -0.701 -11.777 1.00 84.75 70 ALA A O 1
ATOM 577 N N . SER A 1 71 ? -16.817 -2.756 -11.638 1.00 71.62 71 SER A N 1
ATOM 578 C CA . SER A 1 71 ? -17.729 -2.652 -12.782 1.00 71.62 71 SER A CA 1
ATOM 579 C C . SER A 1 71 ? -17.069 -2.557 -14.166 1.00 71.62 71 SER A C 1
ATOM 581 O O . SER A 1 71 ? -17.731 -2.181 -15.137 1.00 71.62 71 SER A O 1
ATOM 583 N N . LYS A 1 72 ? -15.783 -2.906 -14.303 1.00 77.69 72 LYS A N 1
ATOM 584 C CA . LYS A 1 72 ? -15.138 -3.092 -15.613 1.00 77.69 72 LYS A CA 1
ATOM 585 C C . LYS A 1 72 ? -15.284 -4.529 -16.106 1.00 77.69 72 LYS A C 1
ATOM 587 O O . LYS A 1 72 ? -15.384 -5.458 -15.320 1.00 77.69 72 LYS A O 1
ATOM 592 N N . ALA A 1 73 ? -15.201 -4.727 -17.423 1.00 67.12 73 ALA A N 1
ATOM 593 C CA . ALA A 1 73 ? -15.295 -6.053 -18.049 1.00 67.12 73 ALA A CA 1
ATOM 594 C C . ALA A 1 73 ? -14.215 -7.056 -17.585 1.00 67.12 73 ALA A C 1
ATOM 596 O O . ALA A 1 73 ? -14.368 -8.254 -17.790 1.00 67.12 73 ALA A O 1
ATOM 597 N N . SER A 1 74 ? -13.125 -6.572 -16.983 1.00 71.12 74 SER A N 1
ATOM 598 C CA . SER A 1 74 ? -12.061 -7.387 -16.388 1.00 71.12 74 SER A CA 1
ATOM 599 C C . SER A 1 74 ? -12.333 -7.807 -14.936 1.00 71.12 74 SER A C 1
ATOM 601 O O . SER A 1 74 ? -11.490 -8.469 -14.330 1.00 71.12 74 SER A O 1
ATOM 603 N N . GLU A 1 75 ? -13.462 -7.403 -14.352 1.00 73.69 75 GLU A N 1
ATOM 604 C CA . GLU A 1 75 ? -13.873 -7.811 -13.013 1.00 73.69 75 GLU A CA 1
ATOM 605 C C . GLU A 1 75 ? -14.329 -9.274 -13.007 1.00 73.69 75 GLU A C 1
ATOM 607 O O . GLU A 1 75 ? -15.122 -9.698 -13.844 1.00 73.69 75 GLU A O 1
ATOM 612 N N . ASP A 1 76 ? -13.829 -10.042 -12.040 1.00 76.00 76 ASP A N 1
ATOM 613 C CA . ASP A 1 76 ? -14.304 -11.397 -11.782 1.00 76.00 76 ASP A CA 1
ATOM 614 C C . ASP A 1 76 ? -15.692 -11.321 -11.117 1.00 76.00 76 ASP A C 1
ATOM 616 O O . ASP A 1 76 ? -15.790 -10.791 -10.005 1.00 76.00 76 ASP A O 1
ATOM 620 N N . PRO A 1 77 ? -16.763 -11.854 -11.739 1.00 76.81 77 PRO A N 1
ATOM 621 C CA . PRO A 1 77 ? -18.107 -11.815 -11.165 1.00 76.81 77 PRO A CA 1
ATOM 622 C C . PRO A 1 77 ? -18.229 -12.531 -9.813 1.00 76.81 77 PRO A C 1
ATOM 624 O O . PRO A 1 77 ? -19.133 -12.223 -9.039 1.00 76.81 77 PRO A O 1
ATOM 627 N N . VAL A 1 78 ? -17.342 -13.491 -9.525 1.00 82.50 78 VAL A N 1
ATOM 628 C CA . VAL A 1 78 ? -17.314 -14.241 -8.260 1.00 82.50 78 VAL A CA 1
ATOM 629 C C . VAL A 1 78 ? -16.631 -13.432 -7.154 1.00 82.50 78 VAL A C 1
ATOM 631 O O . VAL A 1 78 ? -16.989 -13.558 -5.983 1.00 82.50 78 VAL A O 1
ATOM 634 N N . PHE A 1 79 ? -15.684 -12.564 -7.518 1.00 80.19 79 PHE A N 1
ATOM 635 C CA . PHE A 1 79 ? -14.911 -11.742 -6.585 1.00 80.19 79 PHE A CA 1
ATOM 636 C C . PHE A 1 79 ? -14.982 -10.258 -6.963 1.00 80.19 79 PHE A C 1
ATOM 638 O O . PHE A 1 79 ? -13.967 -9.678 -7.382 1.00 80.19 79 PHE A O 1
ATOM 645 N N . PRO A 1 80 ? -16.163 -9.629 -6.784 1.00 84.44 80 PRO A N 1
ATOM 646 C CA . PRO A 1 80 ? -16.353 -8.226 -7.112 1.00 84.44 80 PRO A CA 1
ATOM 647 C C . PRO A 1 80 ? -15.381 -7.351 -6.317 1.00 84.44 80 PRO A C 1
ATOM 649 O O . PRO A 1 80 ? -15.157 -7.541 -5.114 1.00 84.44 80 PRO A O 1
ATOM 652 N N . LYS A 1 81 ? -14.772 -6.382 -7.000 1.00 88.31 81 LYS A N 1
ATOM 653 C CA . LYS A 1 81 ? -13.826 -5.447 -6.403 1.00 88.31 81 LYS A CA 1
ATOM 654 C C . LYS A 1 81 ? -14.592 -4.466 -5.530 1.00 88.31 81 LYS A C 1
ATOM 656 O O . LYS A 1 81 ? -15.471 -3.737 -5.973 1.00 88.31 81 LYS A O 1
ATOM 661 N N . GLN A 1 82 ? -14.206 -4.419 -4.264 1.00 90.50 82 GLN A N 1
ATOM 662 C CA . GLN A 1 82 ? -14.773 -3.513 -3.276 1.00 90.50 82 GLN A CA 1
ATOM 663 C C . GLN A 1 82 ? -13.665 -2.851 -2.462 1.00 90.50 82 GLN A C 1
ATOM 665 O O . GLN A 1 82 ? -12.507 -3.278 -2.477 1.00 90.50 82 GLN A O 1
ATOM 670 N N . GLN A 1 83 ? -14.025 -1.789 -1.746 1.00 94.38 83 GLN A N 1
ATOM 671 C CA . GLN A 1 83 ? -13.111 -1.155 -0.806 1.00 94.38 83 GLN A CA 1
ATOM 672 C C . GLN A 1 83 ? -12.786 -2.130 0.334 1.00 94.38 83 GLN A C 1
ATOM 674 O O . GLN A 1 83 ? -13.681 -2.587 1.044 1.00 94.38 83 GLN A O 1
ATOM 679 N N . PHE A 1 84 ? -11.507 -2.447 0.501 1.00 94.94 84 PHE A N 1
ATOM 680 C CA . PHE A 1 84 ? -11.003 -3.392 1.485 1.00 94.94 84 PHE A CA 1
ATOM 681 C C . PHE A 1 84 ? -10.503 -2.675 2.752 1.00 94.94 84 PHE A C 1
ATOM 683 O O . PHE A 1 84 ? -9.838 -1.644 2.634 1.00 94.94 84 PHE A O 1
ATOM 690 N N . PRO A 1 85 ? -10.729 -3.232 3.952 1.00 94.88 85 PRO A N 1
ATOM 691 C CA . PRO A 1 85 ? -11.645 -4.327 4.231 1.00 94.88 85 PRO A CA 1
ATOM 692 C C . PRO A 1 85 ? -13.111 -3.874 4.100 1.00 94.88 85 PRO A C 1
ATOM 694 O O . PRO A 1 85 ? -13.431 -2.699 4.352 1.00 94.88 85 PRO A O 1
ATOM 697 N N . PRO A 1 86 ? -14.016 -4.793 3.720 1.00 92.81 86 PRO A N 1
ATOM 698 C CA . PRO A 1 86 ? -15.447 -4.562 3.853 1.00 92.81 86 PRO A CA 1
ATOM 699 C C . PRO A 1 86 ? -15.841 -4.493 5.335 1.00 92.81 86 PRO A C 1
ATOM 701 O O . PRO A 1 86 ? -15.178 -5.073 6.197 1.00 92.81 86 PRO A O 1
ATOM 704 N N . VAL A 1 87 ? -16.968 -3.837 5.627 1.00 92.94 87 VAL A N 1
ATOM 705 C CA . VAL A 1 87 ? -17.511 -3.709 6.996 1.00 92.94 87 VAL A CA 1
ATOM 706 C C . VAL A 1 87 ? -17.745 -5.075 7.647 1.00 92.94 87 VAL A C 1
ATOM 708 O O . VAL A 1 87 ? -17.558 -5.218 8.845 1.00 92.94 87 VAL A O 1
ATOM 711 N N . SER A 1 88 ? -18.088 -6.104 6.868 1.00 91.44 88 SER A N 1
ATOM 712 C CA . SER A 1 88 ? -18.268 -7.470 7.376 1.00 91.44 88 SER A CA 1
ATOM 713 C C . SER A 1 88 ? -16.989 -8.103 7.935 1.00 91.44 88 SER A C 1
ATOM 715 O O . SER A 1 88 ? -17.082 -9.047 8.712 1.00 91.44 88 SER A O 1
ATOM 717 N N . LEU A 1 89 ? -15.814 -7.627 7.510 1.00 92.31 89 LEU A N 1
ATOM 718 C CA . LEU A 1 89 ? -14.514 -8.155 7.924 1.00 92.31 89 LEU A CA 1
ATOM 719 C C . LEU A 1 89 ? -13.861 -7.301 9.018 1.00 92.31 89 LEU A C 1
ATOM 721 O O . LEU A 1 89 ? -13.147 -7.838 9.857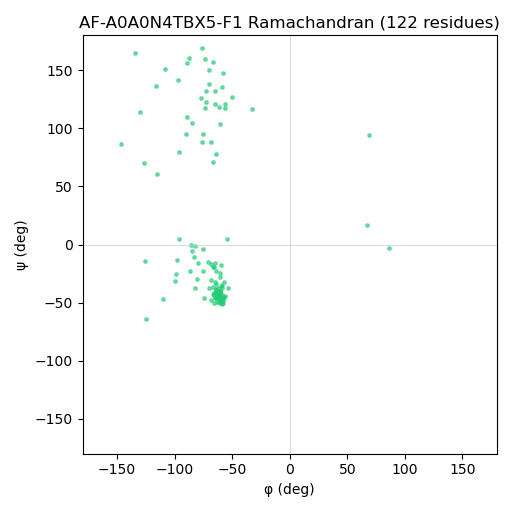 1.00 92.31 89 LEU A O 1
ATOM 725 N N . CYS A 1 90 ? -14.109 -5.991 9.008 1.00 95.25 90 CYS A N 1
ATOM 726 C CA . CYS A 1 90 ? -13.643 -5.062 10.033 1.00 95.25 90 CYS A CA 1
ATOM 727 C C . CYS A 1 90 ? -14.673 -3.934 10.226 1.00 95.25 90 CYS A C 1
ATOM 729 O O . CYS A 1 90 ? -14.580 -2.895 9.557 1.00 95.25 90 CYS A O 1
ATOM 731 N N . PRO A 1 91 ? -15.687 -4.128 11.087 1.00 95.38 91 PRO A N 1
ATOM 732 C CA . PRO A 1 91 ? -16.683 -3.099 11.376 1.00 95.38 91 PRO A CA 1
ATOM 733 C C . PRO A 1 91 ? -16.072 -1.809 11.938 1.00 95.38 91 PRO A C 1
ATOM 735 O O . PRO A 1 91 ? -16.488 -0.714 11.572 1.00 95.38 91 PRO A O 1
ATOM 738 N N . GLU A 1 92 ? -15.048 -1.938 12.779 1.00 96.38 92 GLU A N 1
ATOM 739 C CA . GLU A 1 92 ? -14.321 -0.843 13.425 1.00 96.38 92 GLU A CA 1
ATOM 740 C C . GLU A 1 92 ? -13.445 -0.035 12.459 1.00 96.38 92 GLU A C 1
ATOM 742 O O . GLU A 1 92 ? -13.034 1.077 12.775 1.00 96.38 92 GLU A O 1
ATOM 747 N N . CYS A 1 93 ? -13.191 -0.554 11.255 1.00 97.62 93 CYS A N 1
ATOM 748 C CA . CYS A 1 93 ? -12.419 0.143 10.231 1.00 97.62 93 CYS A CA 1
ATOM 749 C C . CYS A 1 93 ? -13.205 1.269 9.535 1.00 97.62 93 CYS A C 1
ATOM 751 O O . CYS A 1 93 ? -12.654 1.942 8.656 1.00 97.62 93 CYS A O 1
ATOM 753 N N . ARG A 1 94 ? -14.491 1.458 9.860 1.00 96.75 94 ARG A N 1
ATOM 754 C CA . ARG A 1 94 ? -15.311 2.576 9.377 1.00 96.75 94 ARG A CA 1
ATOM 755 C C . ARG A 1 94 ? -15.750 3.467 10.529 1.00 96.75 94 ARG A C 1
ATOM 757 O O . ARG A 1 94 ? -16.223 2.994 11.558 1.00 96.75 94 ARG A O 1
ATOM 764 N N . LYS A 1 95 ? -15.651 4.773 10.307 1.00 96.06 95 LYS A N 1
ATOM 765 C CA . LYS A 1 95 ? -16.233 5.802 11.165 1.00 96.06 95 LYS A CA 1
ATOM 766 C C . LYS A 1 9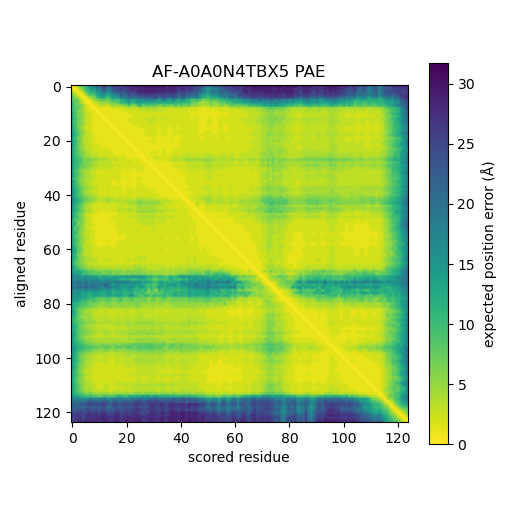5 ? -17.743 5.888 10.940 1.00 96.06 95 LYS A C 1
ATOM 768 O O . LYS A 1 95 ? -18.285 5.328 9.988 1.00 96.06 95 LYS A O 1
ATOM 773 N N . GLN A 1 96 ? -18.428 6.625 11.814 1.00 92.81 96 GLN A N 1
ATOM 774 C CA . GLN A 1 96 ? -19.884 6.811 11.741 1.00 92.81 96 GLN A CA 1
ATOM 775 C C . GLN A 1 96 ? -20.351 7.481 10.439 1.00 92.81 96 GLN A C 1
ATOM 777 O O . GLN A 1 96 ? -21.469 7.241 9.997 1.00 92.81 96 GLN A O 1
ATOM 782 N N . ASP A 1 97 ? -19.498 8.299 9.824 1.00 93.81 97 ASP A N 1
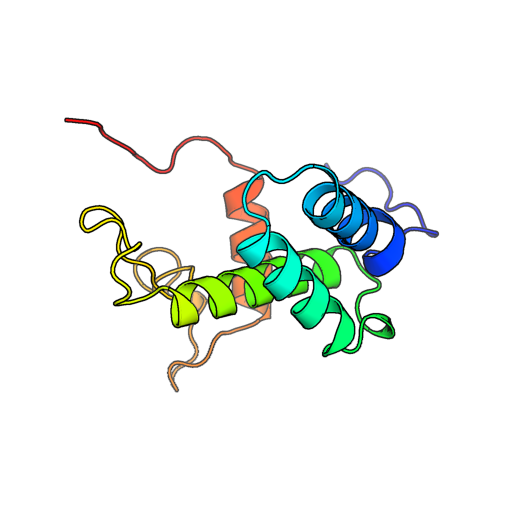ATOM 783 C CA . ASP A 1 97 ? -19.741 8.964 8.539 1.00 93.81 97 ASP A CA 1
ATOM 784 C C . ASP A 1 97 ? -19.448 8.066 7.319 1.00 93.81 97 ASP A C 1
ATOM 786 O O . ASP A 1 97 ? -19.669 8.477 6.183 1.00 93.81 97 ASP A O 1
ATOM 790 N N . GLY A 1 98 ? -18.989 6.830 7.541 1.00 90.00 98 GLY A N 1
ATOM 791 C CA . GLY A 1 98 ? -18.658 5.868 6.493 1.00 90.00 98 GLY A CA 1
ATOM 792 C C . GLY A 1 98 ? -17.236 5.991 5.941 1.00 90.00 98 GLY A C 1
ATOM 793 O O . GLY A 1 98 ? -16.841 5.153 5.124 1.00 90.00 98 GLY A O 1
ATOM 794 N N . GLU A 1 99 ? -16.450 6.969 6.398 1.00 94.62 99 GLU A N 1
ATOM 795 C CA . GLU A 1 99 ? -15.037 7.087 6.043 1.00 94.62 99 GLU A CA 1
ATOM 796 C C . GLU A 1 99 ? -14.191 6.028 6.753 1.00 94.62 99 GLU A C 1
ATOM 798 O O . GLU A 1 99 ? -14.571 5.450 7.776 1.00 94.62 99 GLU A O 1
ATOM 803 N N . PHE A 1 100 ? -13.009 5.759 6.205 1.00 96.81 100 PHE A N 1
ATOM 804 C CA . PHE A 1 100 ? -12.069 4.841 6.83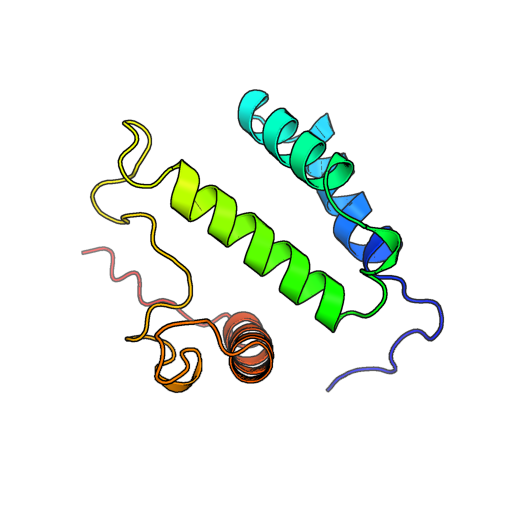4 1.00 96.81 100 PHE A CA 1
ATOM 805 C C . PHE A 1 100 ? -11.470 5.424 8.120 1.00 96.81 100 PHE A C 1
ATOM 807 O O . PHE A 1 100 ? -11.046 6.583 8.172 1.00 96.81 100 PHE A O 1
ATOM 814 N N . ASP A 1 101 ? -11.366 4.584 9.148 1.00 97.88 101 ASP A N 1
ATOM 815 C CA . ASP A 1 101 ? -10.537 4.863 10.315 1.00 97.88 101 ASP A CA 1
ATOM 816 C C . ASP A 1 101 ? -9.116 4.335 10.082 1.00 97.88 101 ASP A C 1
ATOM 818 O O . ASP A 1 101 ? -8.887 3.128 10.017 1.00 97.88 101 ASP A O 1
ATOM 822 N N . GLY A 1 102 ? -8.155 5.246 9.915 1.00 96.69 102 GLY A N 1
ATOM 823 C CA . GLY A 1 102 ? -6.781 4.893 9.558 1.00 96.69 102 GLY A CA 1
ATOM 824 C C . GLY A 1 102 ? -6.052 4.058 10.614 1.00 96.69 102 GLY A C 1
ATOM 825 O O . GLY A 1 102 ? -5.258 3.193 10.247 1.00 96.69 102 GLY A O 1
ATOM 826 N N . GLU A 1 103 ? -6.328 4.274 11.902 1.00 97.19 103 GLU A N 1
ATOM 827 C CA . GLU A 1 103 ? -5.679 3.522 12.981 1.00 97.19 103 GLU A CA 1
ATOM 828 C C . GLU A 1 103 ? -6.245 2.102 13.059 1.00 97.19 103 GLU A C 1
ATOM 830 O O . GLU A 1 103 ? -5.488 1.126 13.085 1.00 97.19 103 GLU A O 1
ATOM 835 N N . ALA A 1 104 ? -7.575 1.976 13.011 1.00 97.75 104 ALA A N 1
ATOM 836 C CA . ALA A 1 104 ? -8.233 0.674 12.976 1.00 97.75 104 ALA A CA 1
ATOM 837 C C . ALA A 1 104 ? -7.814 -0.135 11.738 1.00 97.75 104 ALA A C 1
ATOM 839 O O . ALA A 1 104 ? -7.520 -1.325 11.850 1.00 97.75 104 ALA A O 1
ATOM 840 N N . ILE A 1 105 ? -7.694 0.518 10.575 1.00 98.06 105 ILE A N 1
ATOM 841 C CA . ILE A 1 105 ? -7.199 -0.102 9.340 1.00 98.06 105 ILE A CA 1
ATOM 842 C C . ILE A 1 105 ? -5.778 -0.625 9.506 1.00 98.06 105 ILE A C 1
ATOM 844 O O . ILE A 1 105 ? -5.522 -1.781 9.174 1.00 98.06 105 ILE A O 1
ATOM 848 N N . LEU A 1 106 ? -4.851 0.190 10.010 1.00 97.75 106 LEU A N 1
ATOM 849 C CA . LEU A 1 106 ? -3.461 -0.233 10.168 1.00 97.75 106 LEU A CA 1
ATOM 850 C C . LEU A 1 106 ? -3.361 -1.465 11.078 1.00 97.75 106 LEU A C 1
ATOM 852 O O . LEU A 1 106 ? -2.707 -2.449 10.724 1.00 97.75 106 LEU A O 1
ATOM 856 N N . ASN A 1 107 ? -4.059 -1.434 12.215 1.00 96.38 107 ASN A N 1
ATOM 857 C CA . ASN A 1 107 ? -4.107 -2.550 13.156 1.00 96.38 107 ASN A CA 1
ATOM 858 C C . ASN A 1 107 ? -4.720 -3.804 12.519 1.00 96.38 107 ASN A C 1
ATOM 860 O O . ASN A 1 107 ? -4.165 -4.899 12.644 1.00 96.38 107 ASN A O 1
ATOM 864 N N . PHE A 1 108 ? -5.828 -3.645 11.792 1.00 95.38 108 PHE A N 1
ATOM 865 C CA . PHE A 1 108 ? -6.458 -4.728 11.047 1.00 95.38 108 PHE A CA 1
ATOM 866 C C . PHE A 1 108 ? -5.488 -5.351 10.036 1.00 95.38 108 PHE A C 1
ATOM 868 O O . PHE A 1 108 ? -5.303 -6.565 10.048 1.00 95.38 108 PHE A O 1
ATOM 875 N N . LEU A 1 109 ? -4.823 -4.545 9.201 1.00 95.69 109 LEU A N 1
ATOM 876 C CA . LEU A 1 109 ? -3.910 -5.028 8.160 1.00 95.69 109 LEU A CA 1
ATOM 877 C C . LEU A 1 109 ? -2.732 -5.800 8.757 1.00 95.69 109 LEU A C 1
ATOM 879 O O . LEU A 1 109 ? -2.404 -6.884 8.274 1.00 95.69 109 LEU A O 1
ATOM 883 N N . ILE A 1 110 ? -2.120 -5.278 9.825 1.00 93.56 110 ILE A N 1
ATOM 884 C CA . ILE A 1 110 ? -1.025 -5.965 10.517 1.00 93.56 110 ILE A CA 1
ATOM 885 C C . ILE A 1 110 ? -1.503 -7.325 11.035 1.00 93.56 110 ILE A C 1
ATOM 887 O O . ILE A 1 110 ? -0.841 -8.332 10.787 1.00 93.56 110 ILE A O 1
ATOM 891 N N . ASN A 1 111 ? -2.653 -7.385 11.708 1.00 92.00 111 ASN A N 1
ATOM 892 C CA . ASN A 1 111 ? -3.182 -8.631 12.266 1.00 92.00 111 ASN A CA 1
ATOM 893 C C . ASN A 1 111 ? -3.584 -9.640 11.186 1.00 92.00 111 ASN A C 1
ATOM 895 O O . ASN A 1 111 ? -3.283 -10.829 11.305 1.00 92.00 111 ASN A O 1
ATOM 899 N N . TYR A 1 112 ? -4.243 -9.161 10.136 1.00 91.12 112 TYR A N 1
ATOM 900 C CA . TYR A 1 112 ? -4.754 -9.971 9.041 1.00 91.12 112 TYR A CA 1
ATOM 901 C C . TYR A 1 112 ? -3.613 -10.604 8.235 1.00 91.12 112 TYR A C 1
ATOM 903 O O . TYR A 1 112 ? -3.559 -11.823 8.091 1.00 91.12 112 TYR A O 1
ATOM 911 N N . TYR A 1 113 ? -2.622 -9.812 7.811 1.00 89.69 113 TYR A N 1
ATOM 912 C CA . TYR A 1 113 ? -1.482 -10.325 7.042 1.00 89.69 113 TYR A CA 1
ATOM 913 C C . TYR A 1 113 ? -0.405 -11.010 7.897 1.00 89.69 113 TYR A C 1
ATOM 915 O O . TYR A 1 113 ? 0.407 -11.757 7.357 1.00 89.69 113 TYR A O 1
ATOM 923 N N . SER A 1 114 ? -0.398 -10.827 9.224 1.00 86.69 114 SER A N 1
ATOM 924 C CA . SER A 1 114 ? 0.458 -11.629 10.120 1.00 86.69 114 SER A CA 1
ATOM 925 C C . SER A 1 114 ? -0.070 -13.051 10.319 1.00 86.69 114 SER A C 1
ATOM 927 O O . SER A 1 114 ? 0.693 -13.956 10.656 1.00 86.69 114 SER A O 1
ATOM 929 N N . ASN A 1 115 ? -1.367 -13.262 10.093 1.00 79.75 115 ASN A N 1
ATOM 930 C CA . ASN A 1 115 ? -2.048 -14.537 10.268 1.00 79.75 115 ASN A CA 1
ATOM 931 C C . ASN A 1 115 ? -2.561 -15.058 8.921 1.00 79.75 115 ASN A C 1
ATOM 933 O O . ASN A 1 115 ? -3.751 -15.305 8.774 1.00 79.75 115 ASN A O 1
ATOM 937 N N . LEU A 1 116 ? -1.655 -15.294 7.960 1.00 63.22 116 LEU A N 1
ATOM 938 C CA . LEU A 1 116 ? -1.933 -15.793 6.592 1.00 63.22 116 LEU A CA 1
ATOM 939 C C . LEU A 1 116 ? -2.735 -17.117 6.505 1.00 63.22 116 LEU A C 1
ATOM 941 O O . LEU A 1 116 ? -2.929 -17.661 5.418 1.00 63.22 116 LEU A O 1
ATOM 945 N N . LYS A 1 117 ? -3.208 -17.674 7.626 1.00 53.22 117 LYS A N 1
ATOM 946 C CA . LYS A 1 117 ? -4.169 -18.773 7.629 1.00 53.22 117 LYS A CA 1
ATOM 947 C C . LYS A 1 117 ? -5.566 -18.245 7.273 1.00 53.22 117 LYS A C 1
ATOM 949 O O . LYS A 1 117 ? -6.338 -17.852 8.137 1.00 53.22 117 LYS A O 1
ATOM 954 N N . THR A 1 118 ? -5.856 -18.361 5.978 1.00 51.03 118 THR A N 1
ATOM 955 C CA . THR A 1 118 ? -7.173 -18.581 5.361 1.00 51.03 118 THR A CA 1
ATOM 956 C C . THR A 1 118 ? -8.187 -17.439 5.425 1.00 51.03 118 THR A C 1
ATOM 958 O O . THR A 1 118 ? -9.066 -17.433 6.285 1.00 51.03 118 THR A O 1
ATOM 961 N N . ASP A 1 119 ? -8.223 -16.623 4.369 1.00 58.84 119 ASP A N 1
ATOM 962 C CA . ASP A 1 119 ? -9.529 -16.336 3.777 1.00 58.84 119 ASP A CA 1
ATOM 963 C C . ASP A 1 119 ? -10.088 -17.668 3.292 1.00 58.84 119 ASP A C 1
ATOM 965 O O . ASP A 1 119 ? -9.453 -18.368 2.501 1.00 58.84 119 ASP A O 1
ATOM 969 N N . GLY A 1 120 ? -11.228 -18.073 3.839 1.00 49.56 120 GLY A N 1
ATOM 970 C CA . GLY A 1 120 ? -11.891 -19.325 3.511 1.00 49.56 120 GLY A CA 1
ATOM 971 C C . GLY A 1 120 ? -12.408 -19.358 2.074 1.00 49.56 120 GLY A C 1
ATOM 972 O O . GLY A 1 120 ? -13.619 -19.380 1.868 1.00 49.56 120 GLY A O 1
ATOM 973 N N . LEU A 1 121 ? -11.509 -19.448 1.090 1.00 45.22 121 LEU A N 1
ATOM 974 C CA . LEU A 1 121 ? -11.801 -19.991 -0.230 1.00 45.22 121 LEU A CA 1
ATOM 975 C C . LEU A 1 121 ? -12.150 -21.471 -0.049 1.00 45.22 121 LEU A C 1
ATOM 977 O O . LEU A 1 121 ? -11.345 -22.372 -0.280 1.00 45.22 121 LEU A O 1
ATOM 981 N N . ARG A 1 122 ? -13.381 -21.732 0.399 1.00 42.12 122 ARG A N 1
ATOM 982 C CA . ARG A 1 122 ? -14.058 -22.979 0.070 1.00 42.12 122 ARG A CA 1
ATOM 983 C C . ARG A 1 122 ? -14.339 -22.907 -1.422 1.00 42.12 122 ARG A C 1
ATOM 985 O O . ARG A 1 122 ? -15.374 -22.399 -1.837 1.00 42.12 122 ARG A O 1
ATOM 992 N N . VAL A 1 123 ? -13.370 -23.362 -2.209 1.00 36.31 123 VAL A N 1
ATOM 993 C CA . VAL A 1 123 ? -13.633 -23.816 -3.571 1.00 36.31 123 VAL A CA 1
ATOM 994 C C . VAL A 1 123 ? -14.615 -24.974 -3.411 1.00 36.31 123 VAL A C 1
ATOM 996 O O . VAL A 1 123 ? -14.246 -26.025 -2.887 1.00 36.31 123 VAL A O 1
ATOM 999 N N . SER A 1 124 ? -15.888 -24.710 -3.700 1.00 39.16 124 SER A N 1
ATOM 1000 C CA . SER A 1 124 ? -16.897 -25.752 -3.897 1.00 39.16 124 SER A CA 1
ATOM 1001 C C . SER A 1 124 ? -16.565 -26.562 -5.137 1.00 39.16 124 SER A C 1
ATOM 1003 O O . SER A 1 124 ? -16.207 -25.903 -6.141 1.00 39.16 124 SER A O 1
#

Sequence (124 aa):
MLKSVNPNFNANNDLIEPFHQFIWHFFGCTECATHFHEGILRRNMSAVITPADGVMWLWMTHNIVNKYIASKASEDPVFPKQQFPPVSLCPECRKQDGEFDGEAILNFLINYYSNLKTDGLRVS

Nearest PDB structures (foldseek):
  3t59-assembly4_D  TM=9.134E-01  e=1.929E-06  Mus musculus
  3t58-assembly1_A  TM=9.138E-01  e=4.479E-06  Mus musculus
  3t59-assembly2_B  TM=9.145E-01  e=4.479E-06  Mus musculus
  3t58-assembly2_B  TM=8.999E-01  e=4.235E-06  Mus musculus
  3t58-assembly4_D  TM=9.144E-01  e=6.274E-06  Mus musculus

Solvent-accessible surface area (backbone atoms only — not comparable to full-atom values): 7491 Å² total; per-residue (Å²): 134,85,70,81,76,61,89,83,63,34,17,38,71,78,46,48,45,56,52,49,53,46,34,65,76,68,45,89,53,59,69,60,26,51,56,50,52,51,52,55,73,76,44,77,56,87,73,24,38,44,72,66,40,36,54,51,50,52,53,52,51,51,36,51,50,23,62,68,42,39,95,39,95,85,49,48,88,90,62,69,54,55,65,76,74,44,58,93,80,37,60,71,29,40,44,98,88,68,48,76,29,68,68,46,40,51,53,48,50,53,55,51,68,72,48,77,77,64,82,82,77,73,79,123

Radius of gyration: 16.07 Å; Cα contacts (8 Å, |Δi|>4): 87; chains: 1; bounding box: 38×38×37 Å

Mean predicted aligned error: 6.52 Å